Protein AF-A0A9Q0V2K3-F1 (afdb_monomer)

Organism: Salix purpurea (NCBI:txid77065)

Sequence (104 aa):
MATIELLLGLESAKEALINNPNGIKALIKMVFRVSDHQGSESAIRSLMIICTDSFQAREEAIGAGVLTQLLLLLQSQCSGRTKTKARTLLKLLGSKWDEEPKHL

Solvent-accessible surface area (backbone atoms only — not comparable to full-atom values): 5925 Å² total; per-residue (Å²): 106,60,66,59,41,58,44,55,75,37,69,69,46,44,52,56,35,66,74,32,96,54,37,58,61,49,45,53,51,50,27,62,48,79,88,69,69,42,56,38,56,42,31,50,50,39,51,44,55,46,44,71,79,27,70,67,52,36,53,52,34,52,77,70,41,47,63,65,49,44,54,54,51,60,73,41,89,36,54,70,69,43,41,53,52,43,52,53,45,50,48,66,70,46,58,68,68,76,67,62,80,94,76,131

Nearest PDB structures (foldseek):
  7rht-assembly1_A  TM=8.066E-01  e=8.653E-02  Homo sapiens
  7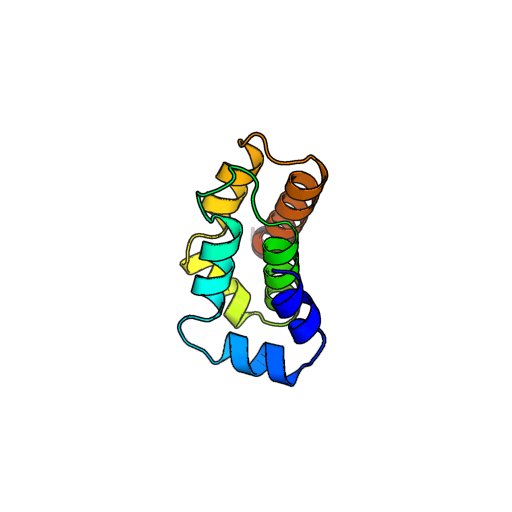sqc-assembly1_G5  TM=8.366E-01  e=8.437E-01  Chlamydomonas reinhardtii
  3ebb-assembly1_A  TM=6.711E-01  e=5.523E-01  Homo sapiens
  7n6g-assembly1_1E  TM=5.545E-01  e=4.712E-01  Chlamydomonas reinhardtii
  6qdm-assembly1_A  TM=6.988E-01  e=7.400E+00  Caenorhabditis elegans

Secondary structure (DSSP, 8-state):
-HHHHHHTTSHHHHHHHHSSTTHHHHHHHHHT-GGGSS--HHHHHHHHHHHHH-HHHHHHHHHTTHHHHHHHHHHSS--HHHHHHHHHHHHHHHTTSS------

InterPro domains:
  IPR011989 Armadillo-like helical [G3DSA:1.25.10.10] (1-100)
  IPR016024 Armadillo-type fold [SSF48371] (7-96)
  IPR045185 E3 ubiquitin-protein ligase PUB22/23/24-like [PTHR22849] (2-101)
  IPR058678 U-box domain-containing protein-like, ARM repeat region [PF25598] (1-99)

Foldseek 3Di:
DLVLLVQLVDPVSLVVLLPDPCSLVVLLCQQPVPPPQAGDLSSLNSLVSNLVVDPSSLVVNVVSPSLVVLVVNCVTPYDPSSVVSSVVVNCSSCVVVVPDPPDD

Mean predicted aligned error: 6.55 Å

pLDDT: mean 82.62, std 14.22, range [38.94, 94.12]

Radius of gyration: 13.93 Å; Cα contacts (8 Å, |Δi|>4): 99; chains: 1; bounding box: 28×48×31 Å

Structure (mmCIF, N/CA/C/O backbone):
data_AF-A0A9Q0V2K3-F1
#
_entry.id   AF-A0A9Q0V2K3-F1
#
loop_
_atom_site.group_PDB
_atom_site.id
_atom_site.type_symbol
_atom_site.label_atom_id
_atom_site.label_alt_id
_atom_site.label_comp_id
_atom_site.label_asym_id
_atom_site.label_entity_id
_atom_site.label_seq_id
_atom_site.pdbx_PDB_ins_code
_atom_site.Cartn_x
_atom_site.Cartn_y
_atom_site.Cartn_z
_atom_site.occupancy
_atom_site.B_iso_or_equiv
_atom_site.auth_seq_id
_atom_site.auth_comp_id
_atom_site.auth_asym_id
_atom_site.auth_atom_id
_atom_site.pdbx_PDB_model_num
ATOM 1 N N . MET A 1 1 ? -0.994 -10.892 -6.378 1.00 59.62 1 MET A N 1
ATOM 2 C CA . MET A 1 1 ? -1.326 -9.617 -5.696 1.00 59.62 1 MET A CA 1
ATOM 3 C C . MET A 1 1 ? -2.800 -9.236 -5.807 1.00 59.62 1 MET A C 1
ATOM 5 O O . MET A 1 1 ? -3.293 -8.642 -4.862 1.00 59.62 1 MET A O 1
ATOM 9 N N . ALA A 1 2 ? -3.520 -9.656 -6.857 1.00 76.62 2 ALA A N 1
ATOM 10 C CA . ALA A 1 2 ? -4.964 -9.413 -6.993 1.00 76.62 2 ALA A CA 1
ATOM 11 C C . ALA A 1 2 ? -5.826 -9.951 -5.834 1.00 76.62 2 ALA A C 1
ATOM 13 O O . ALA A 1 2 ? -6.895 -9.419 -5.581 1.00 76.62 2 ALA A O 1
ATOM 14 N N . THR A 1 3 ? -5.369 -10.971 -5.099 1.00 85.62 3 THR A N 1
ATOM 15 C CA . THR A 1 3 ? -6.121 -11.537 -3.969 1.00 85.62 3 THR A CA 1
ATOM 16 C C . THR A 1 3 ? -6.379 -10.521 -2.860 1.00 85.62 3 THR A C 1
ATOM 18 O O . THR A 1 3 ? -7.483 -10.488 -2.340 1.00 85.62 3 THR A O 1
ATOM 21 N N . ILE A 1 4 ? -5.399 -9.675 -2.514 1.00 86.19 4 ILE A N 1
ATOM 22 C CA . ILE A 1 4 ? -5.603 -8.656 -1.471 1.00 86.19 4 ILE A CA 1
ATOM 23 C C . ILE A 1 4 ? -6.608 -7.614 -1.963 1.00 86.19 4 ILE A C 1
ATOM 25 O O . ILE A 1 4 ? -7.565 -7.323 -1.262 1.00 86.19 4 ILE A O 1
ATOM 29 N N . GLU A 1 5 ? -6.444 -7.123 -3.192 1.00 87.38 5 GLU A N 1
ATOM 30 C CA . GLU A 1 5 ? -7.390 -6.188 -3.814 1.00 87.38 5 GLU A CA 1
ATOM 31 C C . GLU A 1 5 ? -8.824 -6.743 -3.839 1.00 87.38 5 GLU A C 1
ATOM 33 O O . GLU A 1 5 ? -9.759 -6.017 -3.525 1.00 87.38 5 GLU A O 1
ATOM 38 N N . LEU A 1 6 ? -8.994 -8.032 -4.154 1.00 90.19 6 LEU A N 1
ATOM 39 C CA . LEU A 1 6 ? -10.294 -8.709 -4.128 1.00 90.19 6 LEU A CA 1
ATOM 40 C C . LEU A 1 6 ? -10.865 -8.809 -2.709 1.00 90.19 6 LEU A C 1
ATOM 42 O O . LEU A 1 6 ? -12.039 -8.515 -2.500 1.00 90.19 6 LEU A O 1
ATOM 46 N N . LEU A 1 7 ? -10.043 -9.210 -1.734 1.00 91.94 7 LEU A N 1
ATOM 47 C CA . LEU A 1 7 ? -10.466 -9.336 -0.338 1.00 91.94 7 LEU A CA 1
ATOM 48 C C . LEU A 1 7 ? -10.891 -7.991 0.247 1.00 91.94 7 LEU A C 1
ATOM 50 O O . LEU A 1 7 ? -11.852 -7.954 1.001 1.00 91.94 7 LEU A O 1
ATOM 54 N N . LEU A 1 8 ? -10.244 -6.893 -0.147 1.00 91.62 8 LEU A N 1
ATOM 55 C CA . LEU A 1 8 ? -10.602 -5.536 0.276 1.00 91.62 8 LEU A CA 1
ATOM 56 C C . LEU A 1 8 ? -11.976 -5.059 -0.224 1.00 91.62 8 LEU A C 1
ATOM 58 O O . LEU A 1 8 ? -12.423 -3.990 0.183 1.00 91.62 8 LEU A O 1
ATOM 62 N N . GLY A 1 9 ? -12.675 -5.843 -1.052 1.00 89.25 9 GLY A N 1
ATOM 63 C CA . GLY A 1 9 ? -14.109 -5.660 -1.293 1.00 89.25 9 GLY A CA 1
ATOM 64 C C . GLY A 1 9 ? -14.987 -6.013 -0.083 1.00 89.25 9 GLY A C 1
ATOM 65 O O . GLY A 1 9 ? -16.149 -5.619 -0.042 1.00 89.25 9 GLY A O 1
ATOM 66 N N . LEU A 1 10 ? -14.449 -6.738 0.902 1.00 94.00 10 LEU A N 1
ATOM 67 C CA . LEU A 1 10 ? -15.122 -7.100 2.147 1.00 94.00 10 LEU A CA 1
ATOM 68 C C . LEU A 1 10 ? -14.727 -6.128 3.260 1.00 94.00 10 LEU A C 1
ATOM 70 O O . LEU A 1 10 ? -13.540 -5.928 3.517 1.00 94.00 10 LEU A O 1
ATOM 74 N N . GLU A 1 11 ? -15.711 -5.593 3.981 1.00 91.62 11 GLU A N 1
ATOM 75 C CA . GLU A 1 11 ? -15.452 -4.653 5.079 1.00 91.62 11 GLU A CA 1
ATOM 76 C C . GLU A 1 11 ? -14.611 -5.290 6.195 1.00 91.62 11 GLU A C 1
ATOM 78 O O . GLU A 1 11 ? -13.627 -4.713 6.650 1.00 91.62 11 GLU A O 1
ATOM 83 N N . SER A 1 12 ? -14.887 -6.555 6.524 1.00 94.12 12 SER A N 1
ATOM 84 C CA . SER A 1 12 ? -14.111 -7.323 7.505 1.00 94.12 12 SER A CA 1
ATOM 85 C C . SER A 1 12 ? -12.635 -7.477 7.128 1.00 94.12 12 SER A C 1
ATOM 87 O O . SER A 1 12 ? -11.770 -7.526 8.002 1.00 94.12 12 SER A O 1
ATOM 89 N N . ALA A 1 13 ? -12.313 -7.533 5.833 1.00 92.81 13 ALA A N 1
ATOM 90 C CA . ALA A 1 13 ? -10.929 -7.594 5.378 1.00 92.81 13 ALA A CA 1
ATOM 91 C C . ALA A 1 13 ? -10.228 -6.238 5.515 1.00 92.81 13 ALA A C 1
ATOM 93 O O . ALA A 1 13 ? -9.045 -6.202 5.857 1.00 92.81 13 ALA A O 1
ATOM 94 N N . LYS A 1 14 ? -10.944 -5.130 5.275 1.00 92.88 14 LYS A N 1
ATOM 95 C CA . LYS A 1 14 ? -10.412 -3.780 5.498 1.00 92.88 14 LYS A CA 1
ATOM 96 C C . LYS A 1 14 ? -10.114 -3.564 6.975 1.00 92.88 14 LYS A C 1
ATOM 98 O O . LYS A 1 14 ? -8.995 -3.187 7.310 1.00 92.88 14 LYS A O 1
ATOM 103 N N . GLU A 1 15 ? -11.066 -3.885 7.849 1.00 92.94 15 GLU A N 1
ATOM 104 C CA . GLU A 1 15 ? -10.895 -3.799 9.301 1.00 92.94 15 GLU A CA 1
ATOM 105 C C . GLU A 1 15 ? -9.724 -4.658 9.779 1.00 92.94 15 GLU A C 1
ATOM 107 O O . GLU A 1 15 ? -8.852 -4.169 10.495 1.00 92.94 15 GLU A O 1
ATOM 112 N N . ALA A 1 16 ? -9.648 -5.920 9.347 1.00 93.06 16 ALA A N 1
ATOM 113 C CA . ALA A 1 16 ? -8.548 -6.810 9.714 1.00 93.06 16 ALA A CA 1
ATOM 114 C C . ALA A 1 16 ? -7.183 -6.268 9.265 1.00 93.06 16 ALA A C 1
ATOM 116 O O . ALA A 1 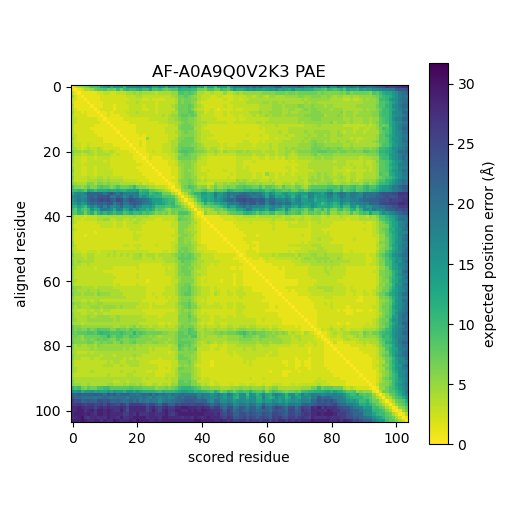16 ? -6.186 -6.440 9.969 1.00 93.06 16 ALA A O 1
ATOM 117 N N . LEU A 1 17 ? -7.126 -5.609 8.105 1.00 91.25 17 LEU A N 1
ATOM 118 C CA . LEU A 1 17 ? -5.897 -5.021 7.591 1.00 91.25 17 LEU A CA 1
ATOM 119 C C . LEU A 1 17 ? -5.501 -3.741 8.339 1.00 91.25 17 LEU A C 1
ATOM 121 O O . LEU A 1 17 ? -4.322 -3.574 8.637 1.00 91.25 17 LEU A O 1
ATOM 125 N N . ILE A 1 18 ? -6.461 -2.863 8.645 1.00 90.94 18 ILE A N 1
ATOM 126 C CA . ILE A 1 18 ? -6.237 -1.599 9.368 1.00 90.94 18 ILE A CA 1
ATOM 127 C C . ILE A 1 18 ? -5.868 -1.866 10.832 1.00 90.94 18 ILE A C 1
ATOM 129 O O . ILE A 1 18 ? -4.971 -1.229 11.371 1.00 90.94 18 ILE A O 1
ATOM 133 N N . ASN A 1 19 ? -6.515 -2.845 11.467 1.00 91.12 19 ASN A N 1
ATOM 134 C CA . ASN A 1 19 ? -6.242 -3.219 12.856 1.00 91.12 19 ASN A CA 1
ATOM 135 C C . ASN A 1 19 ? -4.940 -4.018 13.015 1.00 91.12 19 ASN A C 1
ATOM 137 O O . ASN A 1 19 ? -4.487 -4.247 14.137 1.00 91.12 19 ASN A O 1
ATOM 141 N N . ASN A 1 20 ? -4.325 -4.464 11.914 1.00 91.38 20 ASN A N 1
ATOM 142 C CA . ASN A 1 20 ? -3.024 -5.110 11.958 1.00 91.38 20 ASN A CA 1
ATOM 143 C C . ASN A 1 20 ? -1.908 -4.047 12.008 1.00 91.38 20 ASN A C 1
ATOM 145 O O . ASN A 1 20 ? -1.740 -3.325 11.026 1.00 91.38 20 ASN A O 1
ATOM 149 N N . PRO A 1 21 ? -1.049 -4.022 13.049 1.00 87.38 21 PRO A N 1
ATOM 150 C CA . PRO A 1 21 ? 0.015 -3.017 13.194 1.00 87.38 21 PRO A CA 1
ATOM 151 C C . PRO A 1 21 ? 1.044 -2.969 12.053 1.00 87.38 21 PRO A C 1
ATOM 153 O O . PRO A 1 21 ? 1.867 -2.062 11.988 1.00 87.38 21 PRO A O 1
ATOM 156 N N . ASN A 1 22 ? 1.073 -3.989 11.192 1.00 89.19 22 ASN A N 1
ATOM 157 C CA . ASN A 1 22 ? 1.958 -4.065 10.036 1.00 89.19 22 ASN A CA 1
ATOM 158 C C . ASN A 1 22 ? 1.195 -4.123 8.705 1.00 89.19 22 ASN A C 1
ATOM 160 O O . ASN A 1 22 ? 1.839 -4.248 7.661 1.00 89.19 22 ASN A O 1
ATOM 164 N N . GLY A 1 23 ? -0.140 -4.056 8.710 1.00 90.75 23 GLY A N 1
ATOM 165 C CA . GLY A 1 23 ? -0.971 -4.253 7.522 1.00 90.75 23 GLY A CA 1
ATOM 166 C C . GLY A 1 23 ? -0.697 -3.206 6.446 1.00 90.75 23 GLY A C 1
ATOM 167 O O . GLY A 1 23 ? -0.344 -3.544 5.311 1.00 90.75 23 GLY A O 1
ATOM 168 N N . ILE A 1 24 ? -0.748 -1.927 6.824 1.00 90.75 24 ILE A N 1
ATOM 169 C CA . ILE A 1 24 ? -0.491 -0.806 5.909 1.00 90.75 24 ILE A CA 1
ATOM 170 C C . ILE A 1 24 ? 0.965 -0.816 5.437 1.00 90.75 24 ILE A C 1
ATOM 172 O O . ILE A 1 24 ? 1.249 -0.730 4.239 1.00 90.75 24 ILE A O 1
ATOM 176 N N . LYS A 1 25 ? 1.910 -1.027 6.359 1.00 89.69 25 LYS A N 1
ATOM 177 C CA . LYS A 1 25 ? 3.341 -1.133 6.036 1.00 89.69 25 LYS A CA 1
ATOM 178 C C . LYS A 1 25 ? 3.645 -2.281 5.067 1.00 89.69 25 LYS A C 1
ATOM 180 O O . LYS A 1 25 ? 4.522 -2.146 4.211 1.00 89.69 25 LYS A O 1
ATOM 185 N N . ALA A 1 26 ? 2.941 -3.407 5.179 1.00 88.88 26 ALA A N 1
ATOM 186 C CA . ALA A 1 26 ? 3.076 -4.532 4.261 1.00 88.88 26 ALA A CA 1
ATOM 187 C C . ALA A 1 26 ? 2.573 -4.173 2.856 1.00 88.88 26 ALA A C 1
ATOM 189 O O . ALA A 1 26 ? 3.296 -4.419 1.889 1.00 88.88 26 ALA A O 1
ATOM 190 N N . LEU A 1 27 ? 1.407 -3.524 2.735 1.00 87.88 27 LEU A N 1
ATOM 191 C CA . LEU A 1 27 ? 0.902 -3.028 1.448 1.00 87.88 27 LEU A CA 1
ATOM 192 C C . LEU A 1 27 ? 1.892 -2.077 0.772 1.00 87.88 27 LEU A C 1
ATOM 194 O O . LEU A 1 27 ? 2.194 -2.229 -0.410 1.00 87.88 27 LEU A O 1
ATOM 198 N N . ILE A 1 28 ? 2.441 -1.136 1.534 1.00 87.31 28 ILE A N 1
ATOM 199 C CA . ILE A 1 28 ? 3.433 -0.165 1.064 1.00 87.31 28 ILE A CA 1
ATOM 200 C C . ILE A 1 28 ? 4.679 -0.881 0.534 1.00 87.31 28 ILE A C 1
ATOM 202 O O . ILE A 1 28 ? 5.074 -0.683 -0.614 1.00 87.31 28 ILE A O 1
ATOM 206 N N . LYS A 1 29 ? 5.243 -1.821 1.302 1.00 86.12 29 LYS A N 1
ATOM 207 C CA . LYS A 1 29 ? 6.362 -2.659 0.835 1.00 86.12 29 LYS A CA 1
ATOM 208 C C . LYS A 1 29 ? 6.028 -3.431 -0.444 1.00 86.12 29 LYS A C 1
ATOM 210 O O . LYS A 1 29 ? 6.907 -3.627 -1.279 1.00 86.12 29 LYS A O 1
ATOM 215 N N . MET A 1 30 ? 4.782 -3.868 -0.611 1.00 82.88 30 MET A N 1
ATOM 216 C CA . MET A 1 30 ? 4.34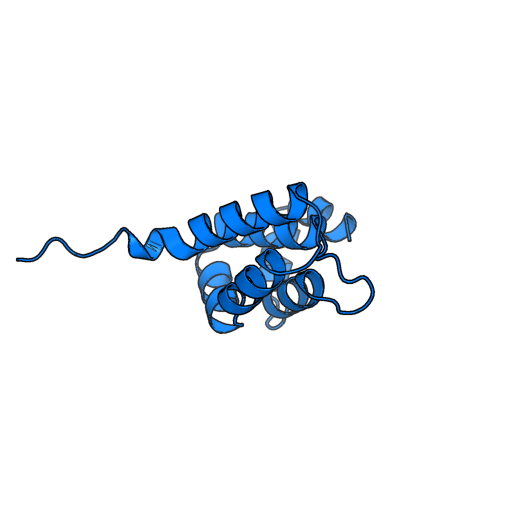4 -4.590 -1.804 1.00 82.88 30 MET A CA 1
ATOM 217 C C . MET A 1 30 ? 4.201 -3.696 -3.041 1.00 82.88 30 MET A C 1
ATOM 219 O O . MET A 1 30 ? 4.434 -4.184 -4.147 1.00 82.88 30 MET A O 1
ATOM 223 N N . VAL A 1 31 ? 3.867 -2.407 -2.890 1.00 79.25 31 VAL A N 1
ATOM 224 C CA . VAL A 1 31 ? 3.893 -1.446 -4.012 1.00 79.25 31 VAL A CA 1
ATOM 225 C C . VAL A 1 31 ? 5.315 -1.313 -4.572 1.00 79.25 31 VAL A C 1
ATOM 227 O O . VAL A 1 31 ? 5.478 -1.156 -5.780 1.00 79.25 31 VAL A O 1
ATOM 230 N N . PHE A 1 32 ? 6.334 -1.462 -3.720 1.00 71.38 32 PHE A N 1
ATOM 231 C CA . PHE A 1 32 ? 7.745 -1.202 -4.033 1.00 71.38 32 PHE A CA 1
ATOM 232 C C . PHE A 1 32 ? 8.635 -2.443 -4.049 1.00 71.38 32 PHE A C 1
ATOM 234 O O . PHE A 1 32 ? 9.859 -2.331 -3.955 1.00 71.38 32 PHE A O 1
ATOM 241 N N . ARG A 1 33 ? 8.052 -3.643 -4.156 1.00 70.81 33 ARG A N 1
ATOM 242 C CA . ARG A 1 33 ? 8.841 -4.875 -4.143 1.00 70.81 33 ARG A CA 1
ATOM 243 C C . ARG A 1 33 ? 9.805 -4.885 -5.341 1.00 70.81 33 ARG A C 1
ATOM 245 O O . ARG A 1 33 ? 9.389 -4.832 -6.491 1.00 70.81 33 ARG A O 1
ATOM 252 N N . VAL A 1 34 ? 11.098 -4.956 -5.022 1.00 51.97 34 VAL A N 1
ATOM 253 C CA . VAL A 1 34 ? 12.265 -4.678 -5.888 1.00 51.97 34 VAL A CA 1
ATOM 254 C C . VAL A 1 34 ? 12.401 -5.621 -7.096 1.00 51.97 34 VAL A C 1
ATOM 256 O O . VAL A 1 34 ? 13.144 -5.330 -8.023 1.00 51.97 34 VAL A O 1
ATOM 259 N N . SER A 1 35 ? 11.677 -6.737 -7.119 1.00 53.50 35 SER A N 1
ATOM 260 C CA . SER A 1 35 ? 11.998 -7.874 -7.986 1.00 53.50 35 SER A CA 1
ATOM 261 C C . SER A 1 35 ? 11.645 -7.715 -9.471 1.00 53.50 35 SER A C 1
ATOM 263 O O . SER A 1 35 ? 12.137 -8.514 -10.252 1.00 53.50 35 SER A O 1
ATOM 265 N N . ASP A 1 36 ? 10.843 -6.720 -9.870 1.00 50.03 36 ASP A N 1
ATOM 266 C CA . ASP A 1 36 ? 10.375 -6.604 -11.270 1.00 50.03 36 ASP A CA 1
ATOM 267 C C . ASP A 1 36 ? 10.385 -5.178 -11.851 1.00 50.03 36 ASP A C 1
ATOM 269 O O . ASP A 1 36 ? 9.825 -4.930 -12.917 1.00 50.03 36 ASP A O 1
ATOM 273 N N . HIS A 1 37 ? 10.990 -4.201 -11.159 1.00 52.12 37 HIS A N 1
ATOM 274 C CA . HIS A 1 37 ? 11.051 -2.776 -11.558 1.00 52.12 37 HIS A CA 1
ATOM 275 C C . HIS A 1 37 ? 9.704 -2.093 -11.903 1.00 52.12 37 HIS A C 1
ATOM 277 O O . HIS A 1 37 ? 9.668 -0.907 -12.239 1.00 52.12 37 HIS A O 1
ATOM 283 N N . GLN A 1 38 ? 8.583 -2.801 -11.775 1.00 55.94 38 GLN A N 1
ATOM 284 C CA . GLN A 1 38 ? 7.233 -2.322 -12.005 1.00 55.94 38 GLN A CA 1
ATOM 285 C C . GLN A 1 38 ? 6.480 -2.423 -10.686 1.00 55.94 38 GLN A C 1
ATOM 287 O O . GLN A 1 38 ? 6.212 -3.514 -10.188 1.00 55.94 38 GLN A O 1
ATOM 292 N N . GLY A 1 39 ? 6.141 -1.275 -10.097 1.00 62.22 39 GLY A N 1
ATOM 293 C CA . GLY A 1 39 ? 5.264 -1.266 -8.933 1.00 62.22 39 GLY A CA 1
ATOM 294 C C . GLY A 1 39 ? 3.965 -2.014 -9.235 1.00 62.22 3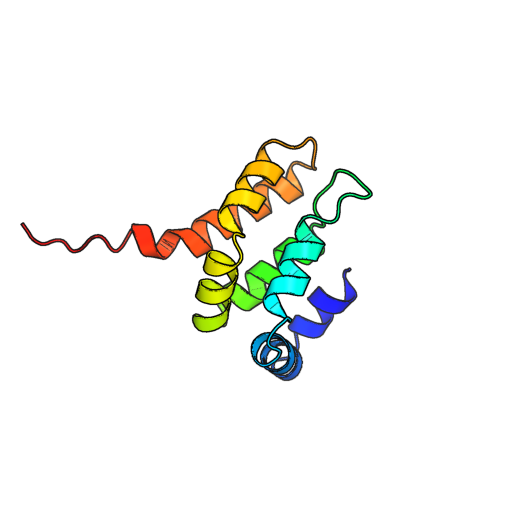9 GLY A C 1
ATOM 295 O O . GLY A 1 39 ? 3.384 -1.869 -10.316 1.00 62.22 39 GLY A O 1
ATOM 296 N N . SER A 1 40 ? 3.521 -2.833 -8.282 1.00 74.88 40 SER A N 1
ATOM 297 C CA . SER A 1 40 ? 2.327 -3.660 -8.447 1.00 74.88 40 SER A CA 1
ATOM 298 C C . SER A 1 40 ? 1.088 -2.770 -8.536 1.00 74.88 40 SER A C 1
ATOM 300 O O . SER A 1 40 ? 0.683 -2.155 -7.550 1.00 74.88 40 SER A O 1
ATOM 302 N N . GLU A 1 41 ? 0.453 -2.721 -9.710 1.00 83.19 41 GLU A N 1
ATOM 303 C CA . GLU A 1 41 ? -0.781 -1.950 -9.921 1.00 83.19 41 GLU A CA 1
ATOM 304 C C . GLU A 1 41 ? -1.857 -2.322 -8.887 1.00 83.19 41 GLU A C 1
ATOM 306 O O . GLU A 1 41 ? -2.526 -1.454 -8.329 1.00 83.19 41 GLU A O 1
ATOM 311 N N . SER A 1 42 ? -1.968 -3.616 -8.586 1.00 84.19 42 SER A N 1
ATOM 312 C CA . SER A 1 42 ? -2.915 -4.153 -7.608 1.00 84.19 42 SER A CA 1
ATOM 313 C C . SER A 1 42 ? -2.593 -3.729 -6.168 1.00 84.19 42 SER A C 1
ATOM 315 O O . SER A 1 42 ? -3.497 -3.466 -5.375 1.00 84.19 42 SER A O 1
ATOM 317 N N . ALA A 1 43 ? -1.308 -3.567 -5.832 1.00 87.75 43 ALA A N 1
ATOM 318 C CA . ALA A 1 43 ? -0.907 -3.025 -4.534 1.00 87.75 43 ALA A CA 1
ATOM 319 C C . ALA A 1 43 ? -1.313 -1.552 -4.392 1.00 87.75 43 ALA A C 1
ATOM 321 O O . ALA A 1 43 ? -1.836 -1.158 -3.353 1.00 87.75 43 ALA A O 1
ATOM 322 N N . ILE A 1 44 ? -1.133 -0.753 -5.451 1.00 89.06 44 ILE A N 1
ATOM 323 C CA . ILE A 1 44 ? -1.539 0.662 -5.457 1.00 89.06 44 ILE A CA 1
ATOM 324 C C . ILE A 1 44 ? -3.051 0.768 -5.286 1.00 89.06 44 ILE A C 1
ATOM 326 O O . ILE A 1 44 ? -3.515 1.577 -4.492 1.00 89.06 44 ILE A O 1
ATOM 330 N N . ARG A 1 45 ? -3.827 -0.073 -5.981 1.00 89.50 45 ARG A N 1
ATOM 331 C CA . ARG A 1 45 ? -5.289 -0.107 -5.825 1.00 89.50 45 ARG A CA 1
ATOM 332 C C . ARG A 1 45 ? -5.715 -0.503 -4.416 1.00 89.50 45 ARG A C 1
ATOM 334 O O . ARG A 1 45 ? -6.580 0.154 -3.854 1.00 89.50 45 ARG A O 1
ATOM 341 N N . SER A 1 46 ? -5.078 -1.519 -3.837 1.00 92.00 46 SER A N 1
ATOM 342 C CA . SER A 1 46 ? -5.340 -1.941 -2.455 1.00 92.00 46 SER A CA 1
ATOM 343 C C . SER A 1 46 ? -5.108 -0.792 -1.469 1.00 92.00 46 SER A C 1
ATOM 345 O O . SER A 1 46 ? -5.935 -0.528 -0.601 1.00 92.00 46 SER A O 1
ATOM 347 N N . LEU A 1 47 ? -4.011 -0.053 -1.655 1.00 91.50 47 LEU A N 1
ATOM 348 C CA . LEU A 1 47 ? -3.688 1.107 -0.832 1.00 91.50 47 LEU A CA 1
ATOM 349 C C . LEU A 1 47 ? -4.670 2.270 -1.052 1.00 91.50 47 LEU A C 1
ATOM 351 O O . LEU A 1 47 ? -5.061 2.924 -0.094 1.00 91.50 47 LEU A O 1
ATOM 355 N N . MET A 1 48 ? -5.125 2.494 -2.290 1.00 91.75 48 MET A N 1
ATOM 356 C CA . MET A 1 48 ? -6.161 3.488 -2.598 1.00 91.75 48 MET A CA 1
ATOM 357 C C . MET A 1 48 ? -7.487 3.191 -1.894 1.00 91.75 48 MET A C 1
ATOM 359 O O . MET A 1 48 ? -8.062 4.116 -1.332 1.00 91.75 48 MET A O 1
ATOM 363 N N . ILE A 1 49 ? -7.959 1.938 -1.908 1.00 92.44 49 ILE A N 1
ATOM 364 C CA . ILE A 1 49 ? -9.197 1.530 -1.219 1.00 92.44 49 ILE A CA 1
ATOM 365 C C . ILE A 1 49 ? -9.095 1.885 0.267 1.00 92.44 49 I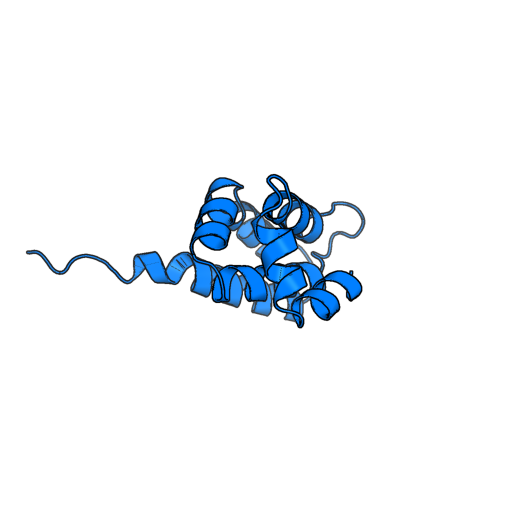LE A C 1
ATOM 367 O O . ILE A 1 49 ? -9.894 2.656 0.788 1.00 92.44 49 ILE A O 1
ATOM 371 N N . ILE A 1 50 ? -8.036 1.418 0.926 1.00 92.25 50 ILE A N 1
ATOM 372 C CA . ILE A 1 50 ? -7.855 1.617 2.365 1.00 92.25 50 ILE A CA 1
ATOM 373 C C . ILE A 1 50 ? -7.685 3.095 2.745 1.00 92.25 50 ILE A C 1
ATOM 375 O O . ILE A 1 50 ? -8.292 3.552 3.708 1.00 92.25 50 ILE A O 1
ATOM 379 N N . CYS A 1 51 ? -6.899 3.870 1.991 1.00 91.75 51 CYS A N 1
ATOM 380 C CA . CYS A 1 51 ? -6.712 5.298 2.274 1.00 91.75 51 CYS A CA 1
ATOM 381 C C . CYS A 1 51 ? -7.958 6.152 1.971 1.00 91.75 51 CYS A C 1
ATOM 383 O O . CYS A 1 51 ? -8.036 7.297 2.434 1.00 91.75 51 CYS A O 1
ATOM 385 N N . THR A 1 52 ? -8.896 5.630 1.175 1.00 90.00 52 THR A N 1
ATOM 386 C CA . THR A 1 52 ? -10.196 6.267 0.917 1.00 90.00 52 THR A CA 1
ATOM 387 C C . THR A 1 52 ? -11.136 6.039 2.095 1.00 90.00 52 THR A C 1
ATOM 389 O O . THR A 1 52 ? -11.750 6.994 2.560 1.00 90.00 52 THR A O 1
ATOM 392 N N . ASP A 1 53 ? -11.167 4.814 2.617 1.00 88.00 53 ASP A N 1
ATOM 393 C CA . ASP A 1 53 ? -12.127 4.399 3.644 1.00 88.00 53 ASP A CA 1
ATOM 394 C C . ASP A 1 53 ? -11.664 4.714 5.077 1.00 88.00 53 ASP A C 1
ATOM 396 O O . ASP A 1 53 ? -12.487 4.822 5.982 1.00 88.00 53 ASP A O 1
ATOM 400 N N . SER A 1 54 ? -10.356 4.888 5.308 1.00 88.44 54 SER A N 1
ATOM 401 C CA . SER A 1 54 ? -9.803 5.106 6.648 1.00 88.44 54 SER A CA 1
ATOM 402 C C .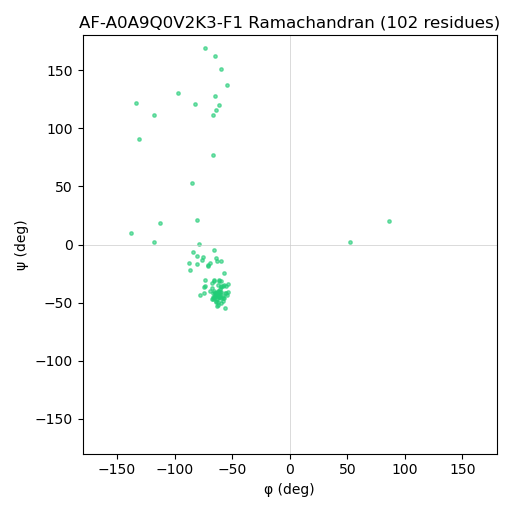 SER A 1 54 ? -8.801 6.253 6.713 1.00 88.44 54 SER A C 1
ATOM 404 O O . SER A 1 54 ? -7.736 6.245 6.086 1.00 88.44 54 SER A O 1
ATOM 406 N N . PHE A 1 55 ? -9.121 7.230 7.563 1.00 88.12 55 PHE A N 1
ATOM 407 C CA . PHE A 1 55 ? -8.223 8.330 7.903 1.00 88.12 55 PHE A CA 1
ATOM 408 C C . PHE A 1 55 ? -6.975 7.841 8.644 1.00 88.12 55 PHE A C 1
ATOM 410 O O . PHE A 1 55 ? -5.864 8.224 8.288 1.00 88.12 55 PHE A O 1
ATOM 417 N N . GLN A 1 56 ? -7.138 6.942 9.619 1.00 89.25 56 GLN A N 1
ATOM 418 C CA . GLN A 1 56 ? -6.017 6.361 10.362 1.00 89.25 56 GLN A CA 1
ATOM 419 C C . GLN A 1 56 ? -5.035 5.660 9.417 1.00 89.25 56 GLN A C 1
ATOM 421 O O . GLN A 1 56 ? -3.830 5.889 9.489 1.00 89.25 56 GLN A O 1
ATOM 426 N N . ALA A 1 57 ? -5.548 4.863 8.478 1.00 90.69 57 ALA A N 1
ATOM 427 C CA . ALA A 1 57 ? -4.703 4.173 7.513 1.00 90.69 57 ALA A CA 1
ATOM 428 C C . ALA A 1 57 ? -3.978 5.141 6.568 1.00 90.69 57 ALA A C 1
ATOM 430 O O . ALA A 1 57 ? -2.864 4.866 6.121 1.00 90.69 57 ALA A O 1
ATOM 431 N N . ARG A 1 58 ? -4.589 6.294 6.269 1.00 91.38 58 ARG A N 1
ATOM 432 C CA . ARG A 1 58 ? -3.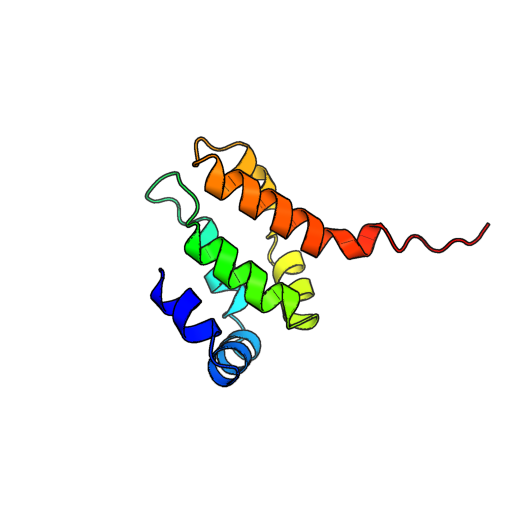953 7.374 5.510 1.00 91.38 58 ARG A CA 1
ATOM 433 C C . ARG A 1 58 ? -2.765 7.966 6.263 1.00 91.38 58 ARG A C 1
ATOM 435 O O . ARG A 1 58 ? -1.695 8.107 5.676 1.00 91.38 58 ARG A O 1
ATOM 442 N N . GLU A 1 59 ? -2.938 8.297 7.540 1.00 90.69 59 GLU A N 1
ATOM 443 C CA . GLU A 1 59 ? -1.859 8.852 8.365 1.00 90.69 59 GLU A CA 1
ATOM 444 C C . GLU A 1 59 ? -0.731 7.845 8.572 1.00 90.69 59 GLU A C 1
ATOM 446 O O . GLU A 1 59 ? 0.438 8.193 8.405 1.00 90.69 59 GLU A O 1
ATOM 451 N N . GLU A 1 60 ? -1.071 6.581 8.824 1.00 91.50 60 GLU A N 1
ATOM 452 C CA . GLU A 1 60 ? -0.088 5.505 8.919 1.00 91.50 60 GLU A CA 1
ATOM 453 C C . GLU A 1 60 ? 0.687 5.343 7.607 1.00 91.50 60 GLU A C 1
ATOM 455 O O . GLU A 1 60 ? 1.914 5.225 7.618 1.00 91.50 60 GLU A O 1
ATOM 460 N N . ALA A 1 61 ? 0.005 5.406 6.459 1.00 91.56 61 ALA A N 1
ATOM 461 C CA . ALA A 1 61 ? 0.664 5.304 5.165 1.00 91.56 61 ALA A CA 1
ATOM 462 C C . ALA A 1 61 ? 1.632 6.468 4.906 1.00 91.56 61 ALA A C 1
ATOM 464 O O . ALA A 1 61 ? 2.749 6.249 4.422 1.00 91.56 61 ALA A O 1
ATOM 465 N N . ILE A 1 62 ? 1.231 7.695 5.255 1.00 91.44 62 ILE A N 1
ATOM 466 C CA . ILE A 1 62 ? 2.086 8.887 5.172 1.00 91.44 62 ILE A CA 1
ATOM 467 C C . ILE A 1 62 ? 3.302 8.729 6.091 1.00 91.44 62 ILE A C 1
ATOM 469 O O . ILE A 1 62 ? 4.431 8.878 5.622 1.00 91.44 62 ILE A O 1
ATOM 473 N N . GLY A 1 63 ? 3.092 8.354 7.356 1.00 89.69 63 GLY A N 1
ATOM 474 C CA . GLY A 1 63 ? 4.164 8.121 8.329 1.00 89.69 63 GLY A CA 1
ATOM 475 C C . GLY A 1 63 ? 5.117 6.992 7.923 1.00 89.69 63 GLY A C 1
ATOM 476 O O . GLY A 1 63 ? 6.313 7.052 8.197 1.00 89.69 63 GLY A O 1
ATOM 477 N N . ALA A 1 64 ? 4.620 5.994 7.193 1.00 90.00 64 ALA A N 1
ATOM 478 C CA . ALA A 1 64 ? 5.418 4.911 6.624 1.00 90.00 64 ALA A CA 1
ATOM 479 C C . ALA A 1 64 ? 6.176 5.298 5.335 1.00 90.00 64 ALA A C 1
ATOM 481 O O . ALA A 1 64 ? 6.887 4.462 4.772 1.00 90.00 64 ALA A O 1
ATOM 482 N N . GLY A 1 65 ? 6.055 6.545 4.865 1.00 89.31 65 GLY A N 1
ATOM 483 C CA . GLY A 1 65 ? 6.832 7.078 3.744 1.00 89.31 65 GLY A CA 1
ATOM 484 C C . GLY A 1 65 ? 6.244 6.806 2.359 1.00 89.31 65 GLY A C 1
ATOM 485 O O . GLY A 1 65 ? 6.973 6.889 1.368 1.00 89.31 65 GLY A O 1
ATOM 486 N N . VAL A 1 66 ? 4.942 6.508 2.253 1.00 90.12 66 VAL A N 1
ATOM 487 C CA . VAL A 1 66 ? 4.281 6.208 0.967 1.00 90.12 66 VAL A CA 1
ATOM 488 C C . VAL A 1 66 ? 4.490 7.308 -0.086 1.00 90.12 66 VAL A C 1
ATOM 490 O O . VAL A 1 66 ? 4.625 6.999 -1.266 1.00 90.12 66 VAL A O 1
ATOM 493 N N . LEU A 1 67 ? 4.565 8.584 0.318 1.00 91.00 67 LEU A N 1
ATOM 494 C CA . LEU A 1 67 ? 4.733 9.720 -0.597 1.00 91.00 67 LEU A CA 1
ATOM 495 C C . LEU A 1 67 ? 6.063 9.644 -1.348 1.00 91.00 67 LEU A C 1
ATOM 497 O O . LEU A 1 67 ? 6.080 9.646 -2.579 1.00 91.00 67 LEU A O 1
ATOM 501 N N . THR A 1 68 ? 7.166 9.507 -0.607 1.00 89.06 68 THR A N 1
ATOM 502 C CA . THR A 1 68 ? 8.510 9.334 -1.172 1.00 89.06 68 THR A CA 1
ATOM 503 C C . THR A 1 68 ? 8.536 8.157 -2.127 1.00 89.06 68 THR A C 1
ATOM 505 O O . THR A 1 68 ? 9.077 8.250 -3.227 1.00 89.06 68 THR A O 1
ATOM 508 N N . GLN A 1 69 ? 7.901 7.054 -1.739 1.00 87.62 69 GLN A N 1
ATOM 509 C CA . GLN A 1 69 ? 7.879 5.892 -2.595 1.00 87.62 69 GLN A CA 1
ATOM 510 C C . GLN A 1 69 ? 7.071 6.148 -3.882 1.00 87.62 69 GLN A C 1
ATOM 512 O O . GLN A 1 69 ? 7.569 5.886 -4.975 1.00 87.62 69 GLN A O 1
ATOM 517 N N . LEU A 1 70 ? 5.867 6.724 -3.815 1.00 89.75 70 LEU A N 1
ATOM 518 C CA . LEU A 1 70 ? 5.069 7.044 -5.010 1.00 89.75 70 LEU A CA 1
ATOM 519 C C . LEU A 1 70 ? 5.809 7.975 -5.981 1.00 89.75 70 LEU A C 1
ATOM 521 O O . LEU A 1 70 ? 5.703 7.789 -7.193 1.00 89.75 70 LEU A O 1
ATOM 525 N N . LEU A 1 71 ? 6.601 8.921 -5.474 1.00 90.38 71 LEU A N 1
ATOM 526 C CA . LEU A 1 71 ? 7.461 9.769 -6.304 1.00 90.38 71 LEU A CA 1
ATOM 527 C C . LEU A 1 71 ? 8.531 8.949 -7.040 1.00 90.38 71 LEU A C 1
ATOM 529 O O . LEU A 1 71 ? 8.660 9.077 -8.259 1.00 90.38 71 LEU A O 1
ATOM 533 N N . LEU A 1 72 ? 9.219 8.037 -6.345 1.00 87.50 72 LEU A N 1
ATOM 534 C CA . LEU A 1 72 ? 10.185 7.120 -6.965 1.00 87.50 72 LEU A CA 1
ATOM 535 C C . LEU A 1 72 ? 9.523 6.221 -8.022 1.00 87.50 72 LEU A C 1
ATOM 537 O O . LEU A 1 72 ? 10.086 5.983 -9.092 1.00 87.50 72 LEU A O 1
ATOM 541 N N . LEU A 1 73 ? 8.293 5.760 -7.774 1.00 85.69 73 LEU A N 1
ATOM 542 C CA . LEU A 1 73 ? 7.535 4.966 -8.742 1.00 85.69 73 LEU A CA 1
ATOM 543 C C . LEU A 1 73 ? 7.244 5.751 -10.026 1.00 85.69 73 LEU A C 1
ATOM 545 O O . LEU A 1 73 ? 7.350 5.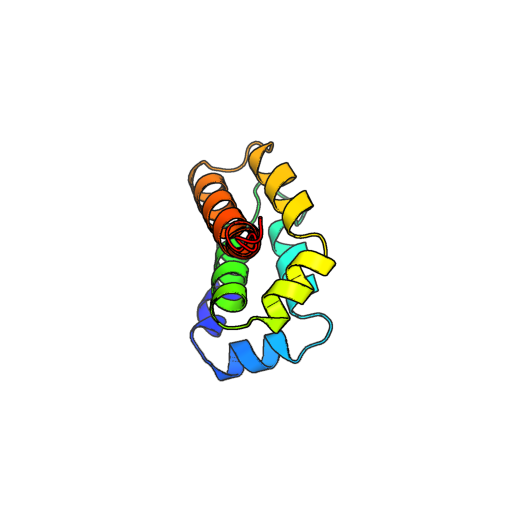196 -11.120 1.00 85.69 73 LEU A O 1
ATOM 549 N N . LEU A 1 74 ? 6.910 7.038 -9.922 1.00 88.81 74 LEU A N 1
ATOM 550 C CA . LEU A 1 74 ? 6.666 7.894 -11.087 1.00 88.81 74 LEU A CA 1
ATOM 551 C C . LEU A 1 74 ? 7.923 8.113 -11.937 1.00 88.81 74 LEU A C 1
ATOM 553 O O . LEU A 1 74 ? 7.811 8.238 -13.162 1.00 88.81 74 LEU A O 1
ATOM 557 N N . GLN A 1 75 ? 9.091 8.113 -11.296 1.00 88.25 75 GLN A N 1
ATOM 558 C CA . GLN A 1 75 ? 10.402 8.227 -11.937 1.00 88.25 75 GLN A CA 1
ATOM 559 C C . GLN A 1 75 ? 10.902 6.901 -12.531 1.00 88.25 75 GLN A C 1
ATOM 561 O O . GLN A 1 75 ? 11.790 6.906 -13.377 1.00 88.25 75 GLN A O 1
ATOM 566 N N . SER A 1 76 ? 10.321 5.768 -12.130 1.00 85.31 76 SER A N 1
ATOM 567 C CA . SER A 1 76 ? 10.673 4.451 -12.670 1.00 85.31 76 SER A CA 1
ATOM 568 C C . SER A 1 76 ? 10.143 4.219 -14.094 1.00 85.31 76 SER A C 1
ATOM 570 O O . SER A 1 76 ? 9.260 4.928 -14.588 1.00 85.31 76 SER A O 1
ATOM 572 N N . GLN A 1 77 ? 10.606 3.138 -14.727 1.00 82.81 77 GLN A N 1
ATOM 573 C CA . GLN A 1 77 ? 10.121 2.663 -16.030 1.00 82.81 77 GLN A CA 1
ATOM 574 C C . GLN A 1 77 ? 8.810 1.852 -15.938 1.00 82.81 77 GLN A C 1
ATOM 576 O O . GLN A 1 77 ? 8.487 1.085 -16.843 1.00 82.81 77 GLN A O 1
ATOM 581 N N . CYS A 1 78 ? 8.034 2.002 -14.855 1.00 81.31 78 CYS A N 1
ATOM 582 C CA . CYS A 1 78 ? 6.743 1.331 -14.720 1.00 81.31 78 CYS A CA 1
ATOM 583 C C . CYS A 1 78 ? 5.709 1.804 -15.761 1.00 81.31 78 CYS A C 1
ATOM 585 O O . CYS A 1 78 ? 5.837 2.867 -16.377 1.00 81.31 78 CYS A O 1
ATOM 587 N N . SER A 1 79 ? 4.654 1.005 -15.946 1.00 84.25 79 SER A N 1
ATOM 588 C CA . SER A 1 79 ? 3.631 1.266 -16.962 1.00 84.25 79 SER A CA 1
ATOM 589 C C . SER A 1 79 ? 2.916 2.611 -16.763 1.00 84.25 79 SER A C 1
ATOM 591 O O . SER A 1 79 ? 2.709 3.070 -15.636 1.00 84.25 79 SER A O 1
ATOM 593 N N . GLY A 1 80 ? 2.440 3.216 -17.858 1.00 86.75 80 GLY A N 1
ATOM 594 C CA . GLY A 1 80 ? 1.637 4.444 -17.795 1.00 86.75 80 GLY A CA 1
ATOM 595 C C . GLY A 1 80 ? 0.393 4.307 -16.906 1.00 86.75 80 GLY A C 1
ATOM 596 O O . GLY A 1 80 ? 0.063 5.230 -16.167 1.00 86.75 80 GLY A O 1
ATOM 597 N N . ARG A 1 81 ? -0.245 3.125 -16.888 1.00 86.44 81 ARG A N 1
ATOM 598 C CA . ARG A 1 81 ? -1.390 2.825 -16.004 1.00 86.44 81 ARG A CA 1
ATOM 599 C C . ARG A 1 81 ? -1.008 2.900 -14.526 1.00 86.44 81 ARG A C 1
ATOM 601 O O . ARG A 1 81 ? -1.713 3.534 -13.741 1.00 86.44 81 ARG A O 1
ATOM 608 N N . THR A 1 82 ? 0.129 2.306 -14.168 1.00 86.06 82 THR A N 1
ATOM 609 C CA . THR A 1 82 ? 0.692 2.354 -12.813 1.00 86.06 82 THR A CA 1
ATOM 610 C C . THR A 1 82 ? 0.980 3.800 -12.400 1.00 86.06 82 THR A C 1
ATOM 612 O O . THR A 1 82 ? 0.570 4.219 -11.318 1.00 86.06 82 THR A O 1
ATOM 615 N N . LYS A 1 83 ? 1.595 4.598 -13.286 1.00 89.00 83 LYS A N 1
ATOM 616 C CA . LYS A 1 83 ? 1.880 6.022 -13.033 1.00 89.00 83 LYS A CA 1
ATOM 617 C C . LYS A 1 83 ? 0.610 6.847 -12.827 1.00 89.00 83 LYS A C 1
ATOM 619 O O . LYS A 1 83 ? 0.552 7.648 -11.898 1.00 89.00 83 LYS A O 1
ATOM 624 N N . THR A 1 84 ? -0.423 6.641 -13.644 1.00 92.31 84 THR A N 1
ATOM 625 C CA . THR A 1 84 ? -1.708 7.338 -13.484 1.00 92.31 84 THR A CA 1
ATOM 626 C C . THR A 1 84 ? -2.329 7.050 -12.119 1.00 92.31 84 THR A C 1
ATOM 628 O O . THR A 1 84 ? -2.713 7.982 -11.418 1.00 92.31 84 THR A O 1
ATOM 631 N N . LYS A 1 85 ? -2.353 5.783 -11.688 1.00 89.19 85 LYS A N 1
ATOM 632 C CA . LYS A 1 85 ? -2.882 5.409 -10.366 1.00 89.19 85 LYS A CA 1
ATOM 633 C C . LYS A 1 85 ? -2.042 5.962 -9.218 1.00 89.19 85 LYS A C 1
ATOM 635 O O . LYS A 1 85 ? -2.605 6.462 -8.250 1.00 89.19 85 LYS A O 1
ATOM 640 N N . ALA A 1 86 ? -0.716 5.948 -9.350 1.00 91.06 86 ALA A N 1
ATOM 641 C CA . ALA A 1 86 ? 0.178 6.562 -8.372 1.00 91.06 86 ALA A CA 1
ATOM 642 C C . ALA A 1 86 ? -0.091 8.070 -8.215 1.00 91.06 86 ALA A C 1
ATOM 644 O O . ALA A 1 86 ? -0.152 8.564 -7.092 1.00 91.06 86 ALA A O 1
ATOM 645 N N . ARG A 1 87 ? -0.340 8.795 -9.318 1.00 93.06 87 ARG A N 1
ATOM 646 C CA . ARG A 1 87 ? -0.746 10.214 -9.276 1.00 93.06 87 ARG A CA 1
ATOM 647 C C . ARG A 1 87 ? -2.089 10.408 -8.578 1.00 93.06 87 ARG A C 1
ATOM 649 O O . ARG A 1 87 ? -2.222 11.339 -7.793 1.00 93.06 87 ARG A O 1
ATOM 656 N N . THR A 1 88 ? -3.076 9.552 -8.844 1.00 92.50 88 THR A N 1
ATOM 657 C CA . THR A 1 88 ? -4.377 9.618 -8.159 1.00 92.50 88 THR A CA 1
ATOM 658 C C . THR A 1 88 ? -4.226 9.402 -6.657 1.00 92.50 88 THR A C 1
ATOM 660 O O . THR A 1 88 ? -4.798 10.159 -5.880 1.00 92.50 88 THR A O 1
ATOM 663 N N . LEU A 1 89 ? -3.420 8.421 -6.242 1.00 91.50 89 LEU A N 1
ATOM 664 C CA . LEU A 1 89 ? -3.153 8.184 -4.827 1.00 91.50 89 LEU A CA 1
ATOM 665 C C . LEU A 1 89 ? -2.415 9.368 -4.186 1.00 91.50 89 LEU A C 1
ATOM 667 O O . LEU A 1 89 ? -2.816 9.809 -3.119 1.00 91.50 89 LEU A O 1
ATOM 671 N N . LEU A 1 90 ? -1.408 9.950 -4.849 1.00 92.31 90 LEU A N 1
ATOM 672 C CA . LEU A 1 90 ? -0.750 11.169 -4.357 1.00 92.31 9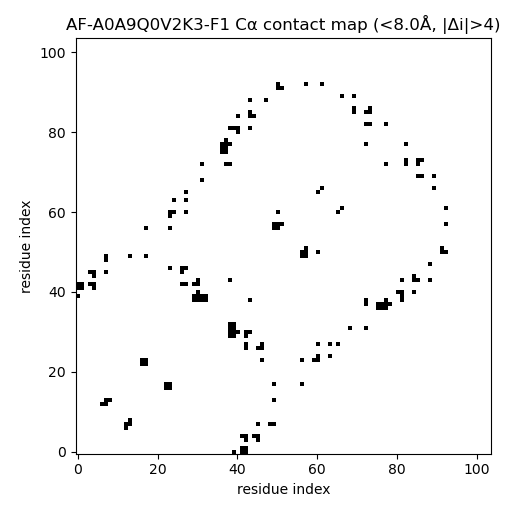0 LEU A CA 1
ATOM 673 C C . LEU A 1 90 ? -1.744 12.314 -4.130 1.00 92.31 90 LEU A C 1
ATOM 675 O O . LEU A 1 90 ? -1.667 12.977 -3.103 1.00 92.31 90 LEU A O 1
ATOM 679 N N . LYS A 1 91 ? -2.705 12.516 -5.041 1.00 90.88 91 LYS A N 1
ATOM 680 C CA . LYS A 1 91 ? -3.761 13.527 -4.871 1.00 90.88 91 LYS A CA 1
ATOM 681 C C . LYS A 1 91 ? -4.683 13.219 -3.691 1.00 90.88 91 LYS A C 1
ATOM 683 O O . LYS A 1 91 ? -5.017 14.126 -2.944 1.00 90.88 91 LYS A O 1
ATOM 688 N N . LEU A 1 92 ? -5.065 11.956 -3.498 1.00 89.94 92 LEU A N 1
ATOM 689 C CA . LEU A 1 92 ? -5.881 11.529 -2.355 1.00 89.94 92 LEU A CA 1
ATOM 690 C C . LEU A 1 92 ? -5.171 11.779 -1.016 1.00 89.94 92 LEU A C 1
ATOM 692 O O . LEU A 1 92 ? -5.791 12.196 -0.042 1.00 89.94 92 LEU A O 1
ATOM 696 N N . LEU A 1 93 ? -3.866 11.511 -0.962 1.00 88.50 93 LEU A N 1
ATOM 697 C CA . LEU A 1 93 ? -3.053 11.738 0.232 1.00 88.50 93 LEU A CA 1
ATOM 698 C C . LEU A 1 93 ? -2.787 13.233 0.461 1.00 88.50 93 LEU A C 1
ATOM 700 O O . LEU A 1 93 ? -2.764 13.682 1.603 1.00 88.50 93 LEU A O 1
ATOM 704 N N . GLY A 1 94 ? -2.617 13.988 -0.627 1.00 79.75 94 GLY A N 1
ATOM 705 C CA . GLY A 1 94 ? -2.357 15.424 -0.634 1.00 79.75 94 GLY A CA 1
ATOM 706 C C . GLY A 1 94 ? -3.599 16.307 -0.525 1.00 79.75 94 GLY A C 1
ATOM 707 O O . GLY A 1 94 ? -3.441 17.503 -0.347 1.00 79.75 94 GLY A O 1
ATOM 708 N N . SER A 1 95 ? -4.825 15.770 -0.565 1.00 71.69 95 SER A N 1
ATOM 709 C CA . SER A 1 95 ? -6.048 16.580 -0.417 1.00 71.69 95 SER A CA 1
ATOM 710 C C . SER A 1 95 ? -6.174 17.249 0.960 1.00 71.69 95 SER A C 1
ATOM 712 O O . SER A 1 95 ? -7.019 18.114 1.132 1.00 71.69 95 SER A O 1
ATOM 714 N N . LYS A 1 96 ? -5.333 16.866 1.934 1.00 56.91 96 LYS A N 1
ATOM 715 C CA . LYS A 1 96 ? -5.135 17.591 3.201 1.00 56.91 96 LYS A CA 1
ATOM 716 C C . LYS A 1 96 ? -4.383 18.922 3.033 1.00 56.91 96 LYS A C 1
ATOM 718 O O . LYS A 1 96 ? -4.396 19.730 3.948 1.00 56.91 96 LYS A O 1
ATOM 723 N N . TRP A 1 97 ? -3.668 19.129 1.927 1.00 54.50 97 TRP A N 1
ATOM 724 C CA . TRP A 1 97 ? -2.848 20.327 1.698 1.00 54.50 97 TRP A CA 1
ATOM 725 C C . TRP A 1 97 ? -3.631 21.478 1.059 1.00 54.50 97 TRP A C 1
ATOM 727 O O . TRP A 1 97 ? -3.172 22.607 1.125 1.00 54.50 97 TRP A O 1
ATOM 737 N N . ASP A 1 98 ? -4.815 21.213 0.497 1.00 51.12 98 ASP A N 1
ATOM 738 C CA . ASP A 1 98 ? -5.752 22.252 0.037 1.00 51.12 98 ASP A CA 1
ATOM 739 C C . ASP A 1 98 ? -6.585 22.852 1.192 1.00 51.12 98 ASP A C 1
ATOM 741 O O . ASP A 1 98 ? -7.247 23.874 1.018 1.00 51.12 98 ASP A O 1
ATOM 745 N N . GLU A 1 99 ? -6.535 22.260 2.391 1.00 47.88 99 GLU A N 1
ATOM 746 C CA . GLU A 1 99 ? -7.088 22.846 3.619 1.00 47.88 99 GLU A CA 1
ATOM 747 C C . GLU A 1 99 ? -6.064 23.797 4.269 1.00 47.88 99 GLU A C 1
ATOM 749 O O . GLU A 1 99 ? -5.720 23.676 5.444 1.00 47.88 99 GLU A O 1
ATOM 754 N N . GLU A 1 100 ? -5.544 24.758 3.500 1.00 45.16 100 GLU A N 1
ATOM 755 C CA . GLU A 1 100 ? -4.898 25.934 4.089 1.00 45.16 100 GLU A CA 1
ATOM 756 C C . GLU A 1 100 ? -5.962 26.743 4.858 1.00 45.16 100 GLU A C 1
ATOM 758 O O . GLU A 1 100 ? -7.013 27.078 4.293 1.00 45.16 100 GLU A O 1
ATOM 763 N N . PRO A 1 101 ? -5.743 27.085 6.143 1.00 46.97 101 PRO A N 1
ATOM 764 C CA . PRO A 1 101 ? -6.645 27.973 6.852 1.00 46.97 101 PRO A CA 1
ATOM 765 C C . PRO A 1 101 ? -6.601 29.340 6.169 1.00 46.97 101 PRO A C 1
ATOM 767 O O . PRO A 1 101 ? -5.579 30.023 6.180 1.00 46.97 101 PRO A O 1
ATOM 770 N N . LYS A 1 102 ? -7.734 29.763 5.602 1.00 45.47 102 LYS A N 1
ATOM 771 C CA . LYS A 1 102 ? -7.973 31.160 5.226 1.00 45.47 102 LYS A CA 1
ATOM 772 C C . LYS A 1 102 ? -8.038 32.006 6.498 1.00 45.47 102 LYS A C 1
ATOM 774 O O . LYS A 1 102 ? -9.116 32.363 6.958 1.00 45.47 102 LYS A O 1
ATOM 779 N N . HIS A 1 103 ? -6.884 32.290 7.081 1.00 49.84 103 HIS A N 1
ATOM 780 C CA . HIS A 1 103 ? -6.725 33.297 8.114 1.00 49.84 103 HIS A CA 1
ATOM 781 C C . HIS A 1 103 ? -5.546 34.190 7.752 1.00 49.84 103 HIS A C 1
ATOM 783 O O . HIS A 1 103 ? -4.407 33.908 8.115 1.00 49.84 103 HIS A O 1
ATOM 789 N N . LEU A 1 104 ? -5.875 35.264 7.036 1.00 38.94 104 LEU A N 1
ATOM 790 C CA . LEU A 1 104 ? -5.290 36.599 7.142 1.00 38.94 104 LEU A CA 1
ATOM 791 C C . LEU A 1 104 ? -6.362 37.605 6.718 1.00 38.94 104 LEU A C 1
ATOM 793 O O . LEU A 1 104 ? -6.943 37.408 5.627 1.00 38.94 104 LEU A O 1
#